Protein AF-A0A3N5UHF2-F1 (afdb_monomer_lite)

pLDDT: mean 91.83, std 8.02, range [52.94, 98.56]

Structure (mmCIF, N/CA/C/O backbone):
data_AF-A0A3N5UHF2-F1
#
_entry.id   AF-A0A3N5UHF2-F1
#
loop_
_atom_site.group_PDB
_atom_site.id
_atom_site.type_symbol
_atom_site.label_atom_id
_atom_site.label_alt_id
_atom_site.label_comp_id
_atom_site.label_asym_id
_atom_site.label_entity_id
_atom_site.label_seq_id
_atom_site.pdbx_PDB_ins_code
_atom_site.Cartn_x
_atom_site.Cartn_y
_atom_site.Cartn_z
_atom_site.occupancy
_atom_site.B_iso_or_equiv
_atom_site.auth_seq_id
_atom_site.auth_comp_id
_atom_site.auth_asym_id
_atom_site.auth_atom_id
_atom_site.pdbx_PDB_model_num
ATOM 1 N N . GLY A 1 1 ? 5.165 -6.157 -23.734 1.00 88.81 1 GLY A N 1
ATOM 2 C CA . GLY A 1 1 ? 6.127 -5.255 -24.383 1.00 88.81 1 GLY A CA 1
ATOM 3 C C . GLY A 1 1 ? 7.241 -4.924 -23.421 1.00 88.81 1 GLY A C 1
ATOM 4 O O . GLY A 1 1 ? 7.167 -5.322 -22.261 1.00 88.81 1 GLY A O 1
ATOM 5 N N . ASP A 1 2 ? 8.252 -4.220 -23.910 1.00 94.88 2 ASP A N 1
ATOM 6 C CA . ASP A 1 2 ? 9.295 -3.619 -23.080 1.00 94.88 2 ASP A CA 1
ATOM 7 C C . ASP A 1 2 ? 8.732 -2.345 -22.433 1.00 94.88 2 ASP A C 1
ATOM 9 O O . ASP A 1 2 ? 8.175 -1.497 -23.126 1.00 94.88 2 ASP A O 1
ATOM 13 N N . ALA A 1 3 ? 8.828 -2.219 -21.110 1.00 94.81 3 ALA A N 1
ATOM 14 C CA . ALA A 1 3 ? 8.296 -1.061 -20.391 1.00 94.81 3 ALA A CA 1
ATOM 15 C C . ALA A 1 3 ? 9.120 0.218 -20.614 1.00 94.81 3 ALA A C 1
ATOM 17 O O . ALA A 1 3 ? 8.622 1.302 -20.327 1.00 94.81 3 ALA A O 1
ATOM 18 N N . THR A 1 4 ? 10.361 0.091 -21.098 1.00 95.12 4 THR A N 1
ATOM 19 C CA . THR A 1 4 ? 11.214 1.224 -21.490 1.00 95.12 4 THR A CA 1
ATOM 20 C C . THR A 1 4 ? 10.870 1.776 -22.875 1.00 95.12 4 THR A C 1
ATOM 22 O O . THR A 1 4 ? 11.400 2.805 -23.274 1.00 95.12 4 THR A O 1
ATOM 25 N N . ASP A 1 5 ? 9.959 1.125 -23.597 1.00 97.25 5 ASP A N 1
ATOM 26 C CA . ASP A 1 5 ? 9.372 1.653 -24.820 1.00 97.25 5 ASP A CA 1
ATOM 27 C C . ASP A 1 5 ? 8.023 2.311 -24.498 1.00 97.25 5 ASP A C 1
ATOM 29 O O . ASP A 1 5 ? 7.035 1.651 -24.157 1.00 97.25 5 ASP A O 1
ATOM 33 N N . ASP A 1 6 ? 7.999 3.634 -24.638 1.00 96.38 6 ASP A N 1
ATOM 34 C CA . ASP A 1 6 ? 6.856 4.521 -24.426 1.00 96.38 6 ASP A CA 1
ATOM 35 C C . ASP A 1 6 ? 5.570 4.030 -25.107 1.00 96.38 6 ASP A C 1
ATOM 37 O O . ASP A 1 6 ? 4.476 4.161 -24.546 1.00 96.38 6 ASP A O 1
ATOM 41 N N . HIS A 1 7 ? 5.673 3.414 -26.291 1.00 97.38 7 HIS A N 1
ATOM 42 C CA . HIS A 1 7 ? 4.505 2.911 -27.010 1.00 97.38 7 HIS A CA 1
ATOM 43 C C . HIS A 1 7 ? 3.782 1.811 -26.224 1.00 97.38 7 HIS A C 1
ATOM 45 O O . HIS A 1 7 ? 2.550 1.778 -26.185 1.00 97.38 7 HIS A O 1
ATOM 51 N N . ASN A 1 8 ? 4.527 0.949 -25.527 1.00 97.94 8 ASN A N 1
ATOM 52 C CA . ASN A 1 8 ? 3.942 -0.110 -24.707 1.00 97.94 8 ASN A CA 1
ATOM 53 C C . ASN A 1 8 ? 3.205 0.448 -23.482 1.00 97.94 8 ASN A C 1
ATOM 55 O O . ASN A 1 8 ? 2.200 -0.132 -23.070 1.00 97.94 8 ASN A O 1
ATOM 59 N N . LEU A 1 9 ? 3.657 1.573 -22.916 1.00 97.31 9 LEU A N 1
ATOM 60 C CA . LEU A 1 9 ? 2.961 2.244 -21.812 1.00 97.31 9 LEU A CA 1
ATOM 61 C C . LEU A 1 9 ? 1.639 2.862 -22.280 1.00 97.31 9 LEU A C 1
ATOM 63 O O . LEU A 1 9 ? 0.620 2.747 -21.597 1.00 97.31 9 LEU A O 1
ATOM 67 N N . ILE A 1 10 ? 1.636 3.460 -23.472 1.00 97.06 10 ILE A N 1
ATOM 68 C CA . ILE A 1 10 ? 0.426 4.006 -24.098 1.00 97.06 10 ILE A CA 1
ATOM 69 C C . ILE A 1 10 ? -0.574 2.884 -24.388 1.00 97.06 10 ILE A C 1
ATOM 71 O O . ILE A 1 10 ? -1.742 2.996 -24.020 1.00 97.06 10 ILE A O 1
ATOM 75 N N . LEU A 1 11 ? -0.122 1.774 -24.982 1.00 97.56 11 LEU A N 1
ATOM 76 C CA . LEU A 1 11 ? -0.975 0.608 -25.233 1.00 97.56 11 LEU A CA 1
ATOM 77 C C . LEU A 1 11 ? -1.537 0.003 -23.938 1.00 97.56 11 LEU A C 1
ATOM 79 O O . LEU A 1 11 ? -2.645 -0.530 -23.942 1.00 97.56 11 LEU A O 1
ATOM 83 N N . ALA A 1 12 ? -0.804 0.114 -22.827 1.00 96.75 12 ALA A N 1
ATOM 84 C CA . ALA A 1 12 ? -1.263 -0.295 -21.501 1.00 96.75 12 ALA A CA 1
ATOM 85 C C . ALA A 1 12 ? -2.250 0.698 -20.845 1.00 96.75 12 ALA A C 1
ATOM 87 O O . ALA A 1 12 ? -2.748 0.421 -19.754 1.00 96.75 12 ALA A O 1
ATOM 88 N N . GLY A 1 13 ? -2.556 1.832 -21.488 1.00 97.19 13 GLY A N 1
ATOM 89 C CA . GLY A 1 13 ? -3.541 2.810 -21.016 1.00 97.19 13 GLY A CA 1
ATOM 90 C C . GLY A 1 13 ? -3.037 3.715 -19.891 1.00 97.19 13 GLY A C 1
ATOM 91 O O . GLY A 1 13 ? -3.811 4.092 -19.006 1.00 97.19 13 GLY A O 1
ATOM 92 N N . ILE A 1 14 ? -1.740 4.044 -19.885 1.00 97.69 14 ILE A N 1
ATOM 93 C CA . ILE A 1 14 ? -1.114 4.855 -18.827 1.00 97.69 14 ILE A CA 1
ATOM 94 C C . ILE A 1 14 ? -1.751 6.245 -18.651 1.00 97.69 14 ILE A C 1
ATOM 96 O O . ILE A 1 14 ? -1.792 6.773 -17.539 1.00 97.69 14 ILE A O 1
ATOM 100 N N . ASP A 1 15 ? -2.313 6.810 -19.719 1.00 95.56 15 ASP A N 1
ATOM 101 C CA . ASP A 1 15 ? -3.030 8.090 -19.740 1.00 95.56 15 ASP A CA 1
ATOM 102 C C . ASP A 1 15 ? -4.286 8.085 -18.851 1.00 95.56 15 ASP A C 1
ATOM 104 O O . ASP A 1 15 ? -4.642 9.106 -18.263 1.00 95.56 15 ASP A O 1
ATOM 108 N N . LYS A 1 16 ? -4.939 6.925 -18.716 1.00 96.31 16 LYS A N 1
ATOM 109 C CA . LYS A 1 16 ? -6.179 6.738 -17.940 1.00 96.31 16 LYS A CA 1
ATOM 110 C C . LYS A 1 16 ? -5.967 5.969 -16.639 1.00 96.31 16 LYS A C 1
ATOM 112 O O . LYS A 1 16 ? -6.886 5.875 -15.824 1.00 96.31 16 LYS A O 1
ATOM 117 N N . ALA A 1 17 ? -4.784 5.395 -16.441 1.00 97.56 17 ALA A N 1
ATOM 118 C CA . ALA A 1 17 ? -4.483 4.578 -15.280 1.00 97.56 17 ALA A CA 1
ATOM 119 C C . ALA A 1 17 ? -4.518 5.402 -13.983 1.00 97.56 17 ALA A C 1
ATOM 121 O O . ALA A 1 17 ? -3.939 6.483 -13.884 1.00 97.56 17 ALA A O 1
ATOM 122 N N . SER A 1 18 ? -5.154 4.858 -12.942 1.00 97.56 18 SER A N 1
ATOM 123 C CA . SER A 1 18 ? -5.115 5.450 -11.596 1.00 97.56 18 SER A CA 1
ATOM 124 C C . SER A 1 18 ? -3.787 5.188 -10.877 1.00 97.56 18 SER A C 1
ATOM 126 O O . SER A 1 18 ? -3.450 5.877 -9.914 1.00 97.56 18 SER A O 1
ATOM 128 N N . GLY A 1 19 ? -3.020 4.193 -11.328 1.00 97.94 19 GLY A N 1
ATOM 129 C CA . GLY A 1 19 ? -1.717 3.873 -10.765 1.00 97.94 19 GLY A CA 1
ATOM 130 C C . GLY A 1 19 ? -0.906 2.904 -11.620 1.00 97.94 19 GLY A C 1
ATOM 131 O O . GLY A 1 19 ? -1.455 2.192 -12.456 1.00 97.94 19 GLY A O 1
ATOM 132 N N . ILE A 1 20 ? 0.400 2.873 -11.372 1.00 98.12 20 ILE A N 1
ATOM 133 C CA . ILE A 1 20 ? 1.373 1.973 -11.992 1.00 98.12 20 ILE A CA 1
ATOM 134 C C . ILE A 1 20 ? 2.343 1.447 -10.928 1.00 98.12 20 ILE A C 1
ATOM 136 O O . ILE A 1 20 ? 2.773 2.176 -10.029 1.00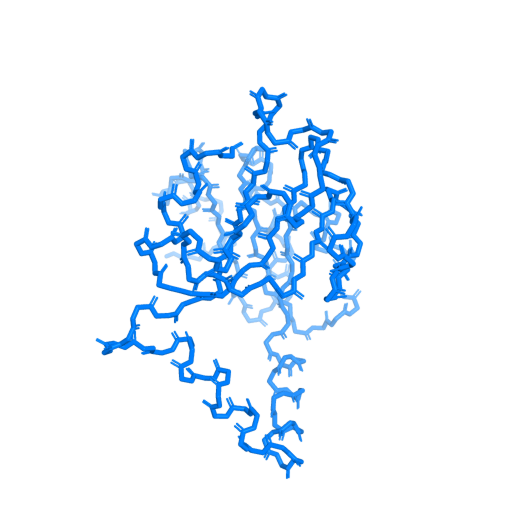 98.12 20 ILE A O 1
ATOM 140 N N . VAL A 1 21 ? 2.690 0.165 -11.040 1.00 98.25 21 VAL A N 1
ATOM 141 C CA . VAL A 1 21 ? 3.727 -0.477 -10.228 1.00 98.25 21 VAL A CA 1
ATOM 142 C C . VAL A 1 21 ? 4.875 -0.879 -11.151 1.00 98.25 21 VAL A C 1
ATOM 144 O O . VAL A 1 21 ? 4.683 -1.681 -12.062 1.00 98.25 21 VAL A O 1
ATOM 147 N N . ILE A 1 22 ? 6.061 -0.317 -10.928 1.00 97.94 22 ILE A N 1
ATOM 148 C CA . ILE A 1 22 ? 7.240 -0.508 -11.780 1.00 97.94 22 ILE A CA 1
ATOM 149 C C . ILE A 1 22 ? 8.221 -1.418 -11.045 1.00 97.94 22 ILE A C 1
ATOM 151 O O . ILE A 1 22 ? 8.832 -1.019 -10.057 1.00 97.94 22 ILE A O 1
ATOM 155 N N . CYS A 1 23 ? 8.361 -2.652 -11.525 1.00 96.44 23 CYS A N 1
ATOM 156 C CA . CYS A 1 23 ? 9.115 -3.718 -10.859 1.00 96.44 23 CYS A CA 1
ATOM 157 C C . CYS A 1 23 ? 10.268 -4.262 -11.716 1.00 96.44 23 CYS A C 1
ATOM 159 O O . CYS A 1 23 ? 10.489 -5.474 -11.743 1.00 96.44 23 CYS A O 1
ATOM 161 N N . LEU A 1 24 ? 10.988 -3.391 -12.427 1.00 95.50 24 LEU A N 1
ATOM 162 C CA . LEU A 1 24 ? 12.053 -3.821 -13.335 1.00 95.50 24 LEU A CA 1
ATOM 163 C C . LEU A 1 24 ? 13.298 -4.305 -12.561 1.00 95.50 24 LEU A C 1
ATOM 165 O O . LEU A 1 24 ? 13.522 -3.875 -11.427 1.00 95.50 24 LEU A O 1
ATOM 169 N N . PRO A 1 25 ? 14.117 -5.206 -13.141 1.00 92.06 25 PRO A N 1
ATOM 170 C CA . PRO A 1 25 ? 15.340 -5.693 -12.493 1.00 92.06 25 PRO A CA 1
ATOM 171 C C . PRO A 1 25 ? 16.415 -4.611 -12.318 1.00 92.06 25 PRO A C 1
ATOM 173 O O . PRO A 1 25 ? 17.210 -4.673 -11.384 1.00 92.06 25 PRO A O 1
ATOM 176 N N . SER A 1 26 ? 16.443 -3.642 -13.235 1.00 95.00 26 SER A N 1
ATOM 177 C CA . SER A 1 26 ? 17.387 -2.528 -13.265 1.00 95.00 26 SER A CA 1
ATOM 178 C C . SER A 1 26 ? 16.765 -1.297 -12.611 1.00 95.00 26 SER A C 1
ATOM 180 O O . SER A 1 26 ? 15.690 -0.836 -13.008 1.00 95.00 26 SER A O 1
ATOM 182 N N . ASP A 1 27 ? 17.465 -0.711 -11.639 1.00 95.12 27 ASP A N 1
ATOM 183 C CA . ASP A 1 27 ? 17.034 0.554 -11.037 1.00 95.12 27 ASP A CA 1
ATOM 184 C C . ASP A 1 27 ? 17.123 1.724 -12.028 1.00 95.12 27 ASP A C 1
ATOM 186 O O . ASP A 1 27 ? 16.375 2.692 -11.901 1.00 95.12 27 ASP A O 1
ATOM 190 N N . LYS A 1 28 ? 18.000 1.636 -13.041 1.00 96.25 28 LYS A N 1
ATOM 191 C CA . LYS A 1 28 ? 18.084 2.642 -14.111 1.00 96.25 28 LYS A CA 1
ATOM 192 C C . LYS A 1 28 ? 16.820 2.632 -14.962 1.00 96.25 28 LYS A C 1
ATOM 194 O O . LYS A 1 28 ? 16.243 3.688 -15.201 1.00 96.25 28 LYS A O 1
ATOM 199 N N . ASP A 1 29 ? 16.366 1.446 -15.349 1.00 97.38 29 ASP A N 1
ATOM 200 C CA . ASP A 1 29 ? 15.168 1.291 -16.173 1.00 97.38 29 ASP A CA 1
ATOM 201 C C . ASP A 1 29 ? 13.935 1.655 -15.345 1.00 97.38 29 ASP A C 1
ATOM 203 O O . ASP A 1 29 ? 13.051 2.364 -15.815 1.00 97.38 29 ASP A O 1
ATOM 207 N N . THR A 1 30 ? 13.908 1.261 -14.066 1.00 97.69 30 THR A N 1
ATOM 208 C CA . THR A 1 30 ? 12.845 1.675 -13.141 1.00 97.69 30 THR A CA 1
ATOM 209 C C . THR A 1 30 ? 12.776 3.196 -13.013 1.00 97.69 30 THR A C 1
ATOM 211 O O . THR A 1 30 ? 11.682 3.759 -13.048 1.00 97.69 30 THR A O 1
ATOM 214 N N . LEU A 1 31 ? 13.921 3.878 -12.904 1.00 97.56 31 LEU A N 1
ATOM 215 C CA . LEU A 1 31 ? 13.985 5.339 -12.868 1.00 97.56 31 LEU A CA 1
ATOM 216 C C . LEU A 1 31 ? 13.475 5.962 -14.172 1.00 97.56 31 LEU A C 1
ATOM 218 O O . LEU A 1 31 ? 12.661 6.881 -14.111 1.00 97.56 31 LEU A O 1
ATOM 222 N N . TYR A 1 32 ? 13.905 5.441 -15.323 1.00 97.81 32 TYR A N 1
ATOM 223 C CA . TYR A 1 32 ? 13.457 5.902 -16.638 1.00 97.81 32 TYR A CA 1
ATOM 224 C C . TYR A 1 32 ? 11.934 5.786 -16.785 1.00 97.81 32 TYR A C 1
ATOM 226 O O . TYR A 1 32 ? 11.257 6.792 -16.981 1.00 97.81 32 TYR A O 1
ATOM 234 N N . VAL A 1 33 ? 11.375 4.593 -16.560 1.00 98.19 33 VAL A N 1
ATOM 235 C CA . VAL A 1 33 ? 9.927 4.354 -16.677 1.00 98.19 33 VAL A CA 1
ATOM 236 C C . VAL A 1 33 ? 9.136 5.170 -15.653 1.00 98.19 33 VAL A C 1
ATOM 238 O O . VAL A 1 33 ? 8.044 5.639 -15.959 1.00 98.19 33 VAL A O 1
ATOM 241 N N . THR A 1 34 ? 9.685 5.403 -14.456 1.00 98.44 34 THR A N 1
ATOM 242 C CA . THR A 1 34 ? 9.069 6.286 -13.446 1.00 98.44 34 THR A CA 1
ATOM 243 C C . THR A 1 34 ? 8.913 7.710 -13.984 1.00 98.44 34 THR A C 1
ATOM 245 O O . THR A 1 34 ? 7.835 8.292 -13.855 1.00 98.44 34 THR A O 1
ATOM 248 N N . MET A 1 35 ? 9.965 8.260 -14.603 1.00 97.94 35 MET A N 1
ATOM 249 C CA . MET A 1 35 ? 9.927 9.602 -15.194 1.00 97.94 35 MET A CA 1
ATOM 250 C C . MET A 1 35 ? 8.931 9.669 -16.351 1.00 97.94 35 MET A C 1
ATOM 252 O O . MET A 1 35 ? 8.058 10.537 -16.347 1.00 97.94 35 MET A O 1
ATOM 256 N N . THR A 1 36 ? 9.014 8.728 -17.296 1.00 97.94 36 THR A N 1
ATOM 257 C CA . THR A 1 36 ? 8.103 8.652 -18.445 1.00 97.94 36 THR A CA 1
ATOM 258 C C . THR A 1 36 ? 6.648 8.555 -17.990 1.00 97.94 36 THR A C 1
ATOM 260 O O . THR A 1 36 ? 5.803 9.325 -18.445 1.00 97.94 36 THR A O 1
ATOM 263 N N . ALA A 1 37 ? 6.352 7.676 -17.028 1.00 98.06 37 ALA A N 1
ATOM 264 C CA . ALA A 1 37 ? 5.009 7.510 -16.487 1.00 98.06 37 ALA A CA 1
ATOM 265 C C . ALA A 1 37 ? 4.453 8.811 -15.897 1.00 98.06 37 ALA A C 1
ATOM 267 O O . ALA A 1 37 ? 3.313 9.181 -16.186 1.00 98.06 37 ALA A O 1
ATOM 268 N N . ARG A 1 38 ? 5.263 9.535 -15.111 1.00 98.12 38 ARG A N 1
ATOM 269 C CA . ARG A 1 38 ? 4.862 10.827 -14.538 1.00 98.12 38 ARG A CA 1
ATOM 270 C C . ARG A 1 38 ? 4.652 11.895 -15.611 1.00 98.12 38 ARG A C 1
ATOM 272 O O . ARG A 1 38 ? 3.743 12.708 -15.473 1.00 98.12 38 ARG A O 1
ATOM 279 N N . MET A 1 39 ? 5.481 11.909 -16.655 1.00 97.25 39 MET A N 1
ATOM 280 C CA . MET A 1 39 ? 5.352 12.852 -17.770 1.00 97.25 39 MET A CA 1
ATOM 281 C C . MET A 1 39 ? 4.080 12.609 -18.587 1.00 97.25 39 MET A C 1
ATOM 283 O O . MET A 1 39 ? 3.408 13.566 -18.961 1.00 97.25 39 MET A O 1
ATOM 287 N N . MET A 1 40 ? 3.736 11.346 -18.844 1.00 97.38 40 MET A N 1
ATOM 288 C CA . MET A 1 40 ? 2.537 10.978 -19.603 1.00 97.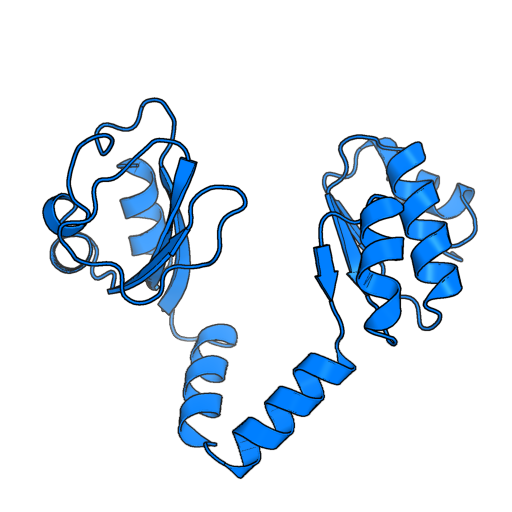38 40 MET A CA 1
ATOM 289 C C . MET A 1 40 ? 1.251 11.187 -18.804 1.00 97.38 40 MET A C 1
ATOM 291 O O . MET A 1 40 ? 0.232 11.586 -19.363 1.00 97.38 40 MET A O 1
ATOM 295 N N . ASN A 1 41 ? 1.290 10.929 -17.496 1.00 97.81 41 ASN A N 1
ATOM 296 C CA . ASN A 1 41 ? 0.153 11.125 -16.612 1.00 97.81 41 ASN A CA 1
ATOM 297 C C . ASN A 1 41 ? 0.602 11.788 -15.306 1.00 97.81 41 ASN A C 1
ATOM 299 O O . ASN A 1 41 ? 1.026 11.135 -14.352 1.00 97.81 41 ASN A O 1
ATOM 303 N N . GLY A 1 42 ? 0.443 13.111 -15.241 1.00 96.94 42 GLY A N 1
ATOM 304 C CA . GLY A 1 42 ? 0.840 13.914 -14.083 1.00 96.94 42 GLY A CA 1
ATOM 305 C C . GLY A 1 42 ? 0.152 13.525 -12.770 1.00 96.94 42 GLY A C 1
ATOM 306 O O . GLY A 1 42 ? 0.700 13.810 -11.708 1.00 96.94 42 GLY A O 1
ATOM 307 N N . ASN A 1 43 ? -0.986 12.824 -12.821 1.00 96.56 43 ASN A N 1
ATOM 308 C CA . ASN A 1 43 ? -1.793 12.453 -11.654 1.00 96.56 43 ASN A CA 1
ATOM 309 C C . ASN A 1 43 ? -1.717 10.961 -11.288 1.00 96.56 43 ASN A C 1
ATOM 311 O O . ASN A 1 43 ? -2.322 10.552 -10.296 1.00 96.56 43 ASN A O 1
ATOM 315 N N . ILE A 1 44 ? -1.001 10.136 -12.059 1.00 97.88 44 ILE A N 1
ATOM 316 C CA . ILE A 1 44 ? -0.909 8.693 -11.802 1.00 97.88 44 ILE A CA 1
ATOM 317 C C . ILE A 1 44 ? -0.217 8.415 -10.466 1.00 97.88 44 ILE A C 1
ATOM 319 O O . ILE A 1 44 ? 0.752 9.086 -10.110 1.00 97.88 44 ILE A O 1
ATOM 323 N N . ARG A 1 45 ? -0.683 7.409 -9.721 1.00 97.88 45 ARG A N 1
ATOM 324 C CA . ARG A 1 45 ? 0.036 6.919 -8.540 1.00 97.88 45 ARG A CA 1
ATOM 325 C C . ARG A 1 45 ? 1.166 5.974 -8.953 1.00 97.88 45 ARG A C 1
ATOM 327 O O . ARG A 1 45 ? 0.889 4.905 -9.486 1.00 97.88 45 ARG A O 1
ATOM 334 N N . ILE A 1 46 ? 2.415 6.302 -8.649 1.00 98.56 46 ILE A N 1
ATOM 335 C CA . ILE A 1 46 ? 3.592 5.522 -9.052 1.00 98.56 46 ILE A CA 1
ATOM 336 C C . ILE A 1 46 ? 4.229 4.830 -7.844 1.00 98.56 46 ILE A C 1
ATOM 338 O O . ILE A 1 46 ? 4.664 5.484 -6.892 1.00 98.56 46 ILE A O 1
ATOM 342 N N . ILE A 1 47 ? 4.317 3.500 -7.890 1.00 98.38 47 ILE A N 1
ATOM 343 C CA . ILE A 1 47 ? 5.074 2.690 -6.927 1.00 98.38 47 ILE A CA 1
ATOM 344 C C . ILE A 1 47 ? 6.256 2.056 -7.656 1.00 98.38 47 ILE A C 1
ATOM 346 O O . ILE A 1 47 ? 6.058 1.214 -8.529 1.00 98.38 47 ILE A O 1
ATOM 350 N N . SER A 1 48 ? 7.476 2.418 -7.271 1.00 98.25 48 SER A N 1
ATOM 351 C CA . SER A 1 48 ? 8.689 1.938 -7.939 1.00 98.25 48 SER A CA 1
ATOM 352 C C . SER A 1 48 ? 9.475 0.982 -7.047 1.00 98.25 48 SER A C 1
ATOM 354 O O . SER A 1 48 ? 9.757 1.275 -5.881 1.00 98.25 48 SER A O 1
ATOM 356 N N . ARG A 1 49 ? 9.853 -0.172 -7.591 1.00 97.62 49 ARG A N 1
ATOM 357 C CA . ARG A 1 49 ? 10.842 -1.063 -6.983 1.00 97.62 49 ARG A CA 1
ATOM 358 C C . ARG A 1 49 ? 12.214 -0.384 -7.002 1.00 97.62 49 ARG A C 1
ATOM 360 O O . ARG A 1 49 ? 12.542 0.331 -7.938 1.00 97.62 49 ARG A O 1
ATOM 367 N N . MET A 1 50 ? 13.021 -0.639 -5.983 1.00 96.12 50 MET A N 1
ATOM 368 C CA . MET A 1 50 ? 14.445 -0.323 -5.994 1.00 96.12 50 MET A CA 1
ATOM 369 C C . MET A 1 50 ? 15.256 -1.475 -5.412 1.00 96.12 50 MET A C 1
ATOM 371 O O . MET A 1 50 ? 14.830 -2.133 -4.457 1.00 96.12 50 MET A O 1
ATOM 375 N N . VAL A 1 51 ? 16.429 -1.723 -5.971 1.00 94.00 51 VAL A N 1
ATOM 376 C CA . VAL A 1 51 ? 17.414 -2.649 -5.418 1.00 94.00 51 VAL A CA 1
ATOM 377 C C . VAL A 1 51 ? 18.336 -1.886 -4.474 1.00 94.00 51 VAL A C 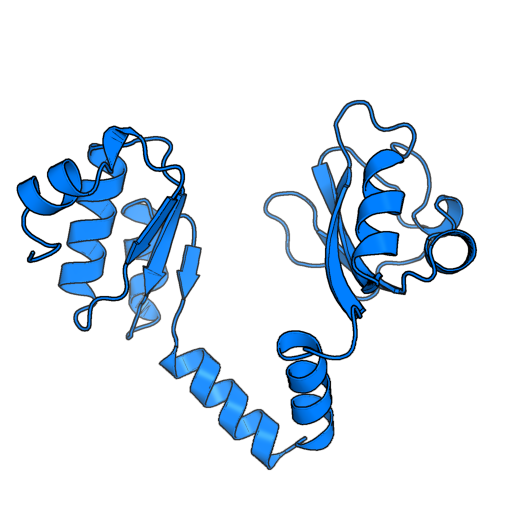1
ATOM 379 O O . VAL A 1 51 ? 18.451 -2.268 -3.308 1.00 94.00 51 VAL A O 1
ATOM 382 N N . ASP A 1 52 ? 18.914 -0.778 -4.938 1.00 93.88 52 ASP A N 1
ATOM 383 C CA . ASP A 1 52 ? 19.761 0.111 -4.146 1.00 93.88 52 ASP A CA 1
ATOM 384 C C . ASP A 1 52 ? 18.928 1.184 -3.424 1.00 93.88 52 ASP A C 1
ATOM 386 O O . ASP A 1 52 ? 18.295 2.047 -4.038 1.00 93.88 52 ASP A O 1
ATOM 390 N N . GLN A 1 53 ? 18.964 1.165 -2.089 1.00 93.62 53 GLN A N 1
ATOM 391 C CA . GLN A 1 53 ? 18.260 2.148 -1.262 1.00 93.62 53 GLN A CA 1
ATOM 392 C C . GLN A 1 53 ? 18.765 3.581 -1.469 1.00 93.62 53 GLN A C 1
ATOM 394 O O . GLN A 1 53 ? 17.997 4.526 -1.273 1.00 93.62 53 GLN A O 1
ATOM 399 N N . SER A 1 54 ? 20.013 3.764 -1.914 1.00 94.31 54 SER A N 1
ATOM 400 C CA . SER A 1 54 ? 20.586 5.084 -2.196 1.00 94.31 54 SER A CA 1
ATOM 401 C C . SER A 1 54 ? 19.852 5.822 -3.328 1.00 94.31 54 SER A C 1
ATOM 403 O O . SER A 1 54 ? 19.909 7.052 -3.419 1.00 94.31 54 SER A O 1
ATOM 405 N N . LEU A 1 55 ? 19.114 5.092 -4.175 1.00 93.81 55 LEU A N 1
ATOM 406 C CA . LEU A 1 55 ? 18.347 5.645 -5.291 1.00 93.81 55 LEU A CA 1
ATOM 407 C C . LEU A 1 55 ? 16.952 6.125 -4.898 1.00 93.81 55 LEU A C 1
ATOM 409 O O . LEU A 1 55 ? 16.311 6.806 -5.704 1.00 93.81 55 LEU A O 1
ATOM 413 N N . GLN A 1 56 ? 16.497 5.864 -3.669 1.00 95.62 56 GLN A N 1
ATOM 414 C CA . GLN A 1 56 ? 15.195 6.325 -3.188 1.00 95.62 56 GLN A CA 1
ATOM 415 C C . GLN A 1 56 ? 14.958 7.825 -3.447 1.00 95.62 56 GLN A C 1
ATOM 417 O O . GLN A 1 56 ? 13.928 8.156 -4.042 1.00 95.62 56 GLN A O 1
ATOM 422 N N . PRO A 1 57 ? 15.878 8.752 -3.101 1.00 96.81 57 PRO A N 1
ATOM 423 C CA . PRO A 1 57 ? 15.649 10.175 -3.339 1.00 96.81 57 PRO A CA 1
ATOM 424 C C . PRO A 1 57 ? 15.550 10.514 -4.829 1.00 96.81 57 PRO A C 1
ATOM 426 O O . PRO A 1 57 ? 14.822 11.433 -5.200 1.00 96.81 57 PRO A O 1
ATOM 429 N N . LYS A 1 58 ? 16.260 9.777 -5.696 1.00 97.00 58 LYS A N 1
ATOM 430 C CA . LYS A 1 58 ? 16.210 9.978 -7.152 1.00 97.00 58 LYS A CA 1
ATOM 431 C C . LYS A 1 58 ? 14.885 9.493 -7.731 1.00 97.00 58 LYS A C 1
ATOM 433 O O . LYS A 1 58 ? 14.273 10.229 -8.494 1.00 97.00 58 LYS A O 1
ATOM 438 N N . LEU A 1 59 ? 14.405 8.320 -7.315 1.00 97.50 59 LEU A N 1
ATOM 439 C CA . LEU A 1 59 ? 13.098 7.792 -7.723 1.00 97.50 59 LEU A CA 1
ATOM 440 C C . LEU A 1 59 ? 11.951 8.697 -7.265 1.00 97.50 59 LEU A C 1
ATOM 442 O O . LEU A 1 59 ? 11.051 8.993 -8.046 1.00 97.50 59 LEU A O 1
ATOM 446 N N . LYS A 1 60 ? 12.012 9.208 -6.030 1.00 97.31 60 LYS A N 1
ATOM 447 C CA . LYS A 1 60 ? 11.051 10.204 -5.535 1.00 97.31 60 LYS A CA 1
ATOM 448 C C . LYS A 1 60 ? 11.063 11.477 -6.386 1.00 97.31 60 LYS A C 1
ATOM 450 O O . LYS A 1 60 ? 10.006 11.923 -6.818 1.00 97.31 60 LYS A O 1
ATOM 455 N N . LYS A 1 61 ? 12.246 12.027 -6.693 1.00 97.12 61 LYS A N 1
ATOM 456 C CA . LYS A 1 61 ? 12.391 13.207 -7.571 1.00 97.12 61 LYS A CA 1
ATOM 457 C C . LYS A 1 61 ? 11.912 12.959 -9.005 1.00 97.12 61 LYS A C 1
ATOM 459 O O . LYS A 1 61 ? 11.395 13.877 -9.625 1.00 97.12 61 LYS A O 1
ATOM 464 N N . ALA A 1 62 ? 12.062 11.739 -9.513 1.00 97.44 62 ALA A N 1
ATOM 465 C CA . ALA A 1 62 ? 11.558 11.321 -10.819 1.00 97.44 62 ALA A CA 1
ATOM 466 C C . ALA A 1 62 ? 10.025 11.218 -10.888 1.00 97.44 62 ALA A C 1
ATOM 468 O O . ALA A 1 62 ? 9.476 11.102 -11.979 1.00 97.44 62 ALA A O 1
ATOM 469 N N . GLY A 1 63 ? 9.333 11.267 -9.746 1.00 97.12 63 GLY A N 1
ATOM 470 C CA . GLY A 1 63 ? 7.875 11.245 -9.680 1.00 97.12 63 GLY A CA 1
ATOM 471 C C . GLY A 1 63 ? 7.283 10.003 -9.022 1.00 97.12 63 GLY A C 1
ATOM 472 O O . GLY A 1 63 ? 6.060 9.875 -9.030 1.00 97.12 63 GLY A O 1
ATOM 473 N N . ALA A 1 64 ? 8.091 9.104 -8.444 1.00 97.94 64 ALA A N 1
ATOM 474 C CA . ALA A 1 64 ? 7.565 7.990 -7.658 1.00 97.94 64 ALA A CA 1
ATOM 475 C C . ALA A 1 64 ? 6.852 8.504 -6.396 1.00 97.94 64 ALA A C 1
ATOM 477 O O . ALA A 1 64 ? 7.457 9.180 -5.561 1.00 97.94 64 ALA A O 1
ATOM 478 N N . ASP A 1 65 ? 5.593 8.118 -6.195 1.00 97.44 65 ASP A N 1
ATOM 479 C CA . ASP A 1 65 ? 4.852 8.429 -4.967 1.00 97.44 65 ASP A CA 1
ATOM 480 C C . ASP A 1 65 ? 5.313 7.547 -3.809 1.00 97.44 65 ASP A C 1
ATOM 482 O O . ASP A 1 65 ? 5.337 7.973 -2.654 1.00 97.44 65 ASP A O 1
ATOM 486 N N . SER A 1 66 ? 5.741 6.319 -4.098 1.00 96.19 66 SER A N 1
ATOM 487 C CA . SER A 1 66 ? 6.348 5.415 -3.124 1.00 96.19 66 SER A CA 1
ATOM 488 C C . SER A 1 66 ? 7.436 4.561 -3.761 1.00 96.19 66 SER A C 1
ATOM 490 O O . SER A 1 66 ? 7.405 4.269 -4.953 1.00 96.19 66 SER A O 1
ATOM 492 N N . THR A 1 67 ? 8.397 4.145 -2.944 1.00 96.62 67 THR A N 1
ATOM 493 C CA . THR A 1 67 ? 9.506 3.283 -3.356 1.00 96.62 67 THR A CA 1
ATOM 494 C C . THR A 1 67 ? 9.560 2.070 -2.447 1.00 96.62 67 THR A C 1
ATOM 496 O O . THR A 1 67 ? 9.475 2.226 -1.227 1.00 96.62 67 THR A O 1
ATOM 499 N N . VAL A 1 68 ? 9.755 0.884 -3.010 1.00 96.62 68 VAL A N 1
ATOM 500 C CA . VAL A 1 68 ? 9.836 -0.369 -2.252 1.00 96.62 68 VAL A CA 1
ATOM 501 C C . VAL A 1 68 ? 11.166 -1.041 -2.553 1.00 96.62 68 VAL A C 1
ATOM 503 O O . VAL A 1 68 ? 11.482 -1.250 -3.718 1.00 96.62 68 VAL A O 1
ATOM 506 N N . SER A 1 69 ? 11.926 -1.414 -1.519 1.00 96.31 69 SER A N 1
ATOM 507 C CA . SER A 1 69 ? 13.108 -2.272 -1.669 1.00 96.31 69 SER A CA 1
ATOM 508 C C . SER A 1 69 ? 12.806 -3.683 -1.163 1.00 96.31 69 SER A C 1
ATOM 510 O O . SER A 1 69 ? 12.851 -3.913 0.050 1.00 96.31 69 SER A O 1
ATOM 512 N N . PRO A 1 70 ? 12.488 -4.641 -2.058 1.00 94.31 70 PRO A N 1
ATOM 513 C CA . PRO A 1 70 ? 12.188 -6.011 -1.658 1.00 94.31 70 PRO A CA 1
ATOM 514 C C . PRO A 1 70 ? 13.349 -6.676 -0.921 1.00 94.31 70 PRO A C 1
ATOM 516 O O . PRO A 1 70 ? 13.116 -7.402 0.035 1.00 94.31 70 PRO A O 1
ATOM 519 N N . ASN A 1 71 ? 14.592 -6.392 -1.320 1.00 92.69 71 ASN A N 1
ATOM 520 C CA . ASN A 1 71 ? 15.775 -6.990 -0.702 1.00 92.69 71 ASN A CA 1
ATOM 521 C C . ASN A 1 71 ? 15.955 -6.519 0.743 1.00 92.69 71 ASN A C 1
ATOM 523 O O . ASN A 1 71 ? 16.222 -7.331 1.623 1.00 92.69 71 ASN A O 1
ATOM 527 N N . TYR A 1 72 ? 15.759 -5.224 1.006 1.00 94.12 72 TYR A N 1
ATOM 528 C CA . TYR A 1 72 ? 15.840 -4.693 2.364 1.00 94.12 72 TYR A CA 1
ATOM 529 C C . TYR A 1 72 ? 14.719 -5.232 3.259 1.00 94.12 72 TYR A C 1
ATOM 531 O O . TYR A 1 72 ? 14.982 -5.712 4.361 1.00 94.12 72 TYR A O 1
ATOM 539 N N . ILE A 1 73 ? 13.475 -5.214 2.768 1.00 93.69 73 ILE A N 1
ATOM 540 C CA . ILE A 1 73 ? 12.317 -5.751 3.500 1.00 93.69 73 ILE A CA 1
ATOM 541 C C . ILE A 1 73 ? 12.495 -7.254 3.746 1.00 93.69 73 ILE A C 1
ATOM 543 O O . ILE A 1 73 ? 12.266 -7.726 4.857 1.00 93.69 73 ILE A O 1
ATOM 547 N N . GLY A 1 74 ? 12.955 -7.998 2.739 1.00 94.25 74 GLY A N 1
ATOM 548 C CA . GLY A 1 74 ? 13.272 -9.420 2.838 1.00 94.25 74 GLY A CA 1
ATOM 549 C C . GLY A 1 74 ? 14.388 -9.700 3.845 1.00 94.25 74 GLY A C 1
ATOM 550 O O . GLY A 1 74 ? 14.270 -10.628 4.637 1.00 94.25 74 GLY A O 1
ATOM 551 N N . GLY A 1 75 ? 15.430 -8.866 3.891 1.00 95.56 75 GLY A N 1
ATOM 552 C CA . GLY A 1 75 ? 16.496 -8.950 4.892 1.00 95.56 75 GLY A CA 1
ATOM 553 C C . GLY A 1 75 ? 15.980 -8.749 6.317 1.00 95.56 75 GLY A C 1
ATOM 554 O O . GLY A 1 75 ? 16.215 -9.589 7.187 1.00 95.56 75 GLY A O 1
ATOM 555 N N . LEU A 1 76 ? 15.203 -7.684 6.545 1.00 94.25 76 LEU A N 1
ATOM 556 C CA . LEU A 1 76 ? 14.531 -7.442 7.829 1.00 94.25 76 LEU A CA 1
ATOM 557 C C . LEU A 1 76 ? 13.605 -8.596 8.218 1.00 94.25 76 LEU A C 1
ATOM 559 O O . LEU A 1 76 ? 13.512 -8.959 9.394 1.00 94.25 76 LEU A O 1
ATOM 563 N N . ARG A 1 77 ? 12.935 -9.185 7.227 1.00 93.44 77 ARG A N 1
ATOM 564 C CA . ARG A 1 77 ? 12.062 -10.334 7.417 1.00 93.44 77 ARG A CA 1
ATOM 565 C C . ARG A 1 77 ? 12.842 -11.574 7.845 1.00 93.44 77 ARG A C 1
ATOM 567 O O . ARG A 1 77 ? 12.460 -12.177 8.838 1.00 93.44 77 ARG A O 1
ATOM 574 N N . MET A 1 78 ? 13.939 -11.914 7.172 1.00 96.50 78 MET A N 1
ATOM 575 C CA . MET A 1 78 ? 14.789 -13.051 7.552 1.00 96.50 78 MET A CA 1
ATOM 576 C C . MET A 1 78 ? 15.351 -12.892 8.970 1.00 96.50 78 MET A C 1
ATOM 578 O O . MET A 1 78 ? 15.301 -13.829 9.762 1.00 96.50 78 MET A O 1
ATOM 582 N N . ALA A 1 79 ? 15.820 -11.693 9.328 1.00 97.31 79 ALA A N 1
ATOM 583 C CA . ALA A 1 79 ? 16.286 -11.416 10.687 1.00 97.31 79 ALA A CA 1
ATOM 584 C C . ALA A 1 79 ? 15.156 -11.553 11.724 1.00 97.31 79 ALA A C 1
ATOM 586 O O . ALA A 1 79 ? 15.354 -12.105 12.805 1.00 97.31 79 ALA A O 1
ATOM 587 N N . SER A 1 80 ? 13.955 -11.071 11.395 1.00 95.81 80 SER A N 1
ATOM 588 C CA . SER A 1 80 ? 12.793 -11.179 12.281 1.00 95.81 80 SER A CA 1
ATOM 589 C C . SER A 1 80 ? 12.317 -12.619 12.442 1.00 95.81 80 SER A C 1
ATOM 591 O O . SER A 1 80 ? 11.941 -12.984 13.547 1.00 95.81 80 SER A O 1
ATOM 593 N N . GLU A 1 81 ? 12.374 -13.428 11.384 1.00 96.69 81 GLU A N 1
ATOM 594 C CA . GLU A 1 81 ? 12.058 -14.860 11.416 1.00 96.69 81 GLU A CA 1
ATOM 595 C C . GLU A 1 81 ? 12.999 -15.603 12.368 1.00 96.69 81 GLU A C 1
ATOM 597 O O . GLU A 1 81 ? 12.556 -16.352 13.230 1.00 96.69 81 GLU A O 1
ATOM 602 N N . MET A 1 82 ? 14.303 -15.323 12.281 1.00 97.31 82 MET A N 1
ATOM 603 C CA . MET A 1 82 ? 15.302 -15.950 13.146 1.00 97.31 82 MET A CA 1
ATOM 604 C C . MET A 1 82 ? 15.121 -15.581 14.625 1.00 97.31 82 MET A C 1
ATOM 606 O O . MET A 1 82 ? 15.314 -16.420 15.501 1.00 97.31 82 MET A O 1
ATOM 610 N N . LEU A 1 83 ? 14.792 -14.318 14.914 1.00 97.50 83 LEU A N 1
ATOM 611 C CA . LEU A 1 83 ? 14.743 -13.804 16.286 1.00 97.50 83 LEU A CA 1
ATOM 612 C C . LEU A 1 83 ? 13.363 -13.939 16.942 1.00 97.50 83 LEU A C 1
ATOM 614 O O . LEU A 1 83 ? 13.269 -14.050 18.162 1.00 97.50 83 LEU A O 1
ATOM 618 N N . ARG A 1 84 ? 12.286 -13.824 16.161 1.00 96.94 84 ARG A N 1
ATOM 619 C CA . ARG A 1 84 ? 10.897 -13.688 16.635 1.00 96.94 84 ARG A CA 1
ATOM 620 C C . ARG A 1 84 ? 9.908 -14.363 15.662 1.00 96.94 84 ARG A C 1
ATOM 622 O O . ARG A 1 84 ? 9.000 -13.684 15.173 1.00 96.94 84 ARG A O 1
ATOM 629 N N . PRO A 1 85 ? 10.028 -15.679 15.413 1.00 94.94 85 PRO A N 1
ATOM 630 C CA . PRO A 1 85 ? 9.196 -16.389 14.435 1.00 94.94 85 PRO A CA 1
ATOM 631 C C . PRO A 1 85 ? 7.699 -16.274 14.754 1.00 94.94 85 PRO A C 1
ATOM 633 O O . PRO A 1 85 ? 6.902 -15.947 13.887 1.00 94.94 85 PRO A O 1
ATOM 636 N N . THR A 1 86 ? 7.306 -16.365 16.030 1.00 94.56 86 THR A N 1
ATOM 637 C CA . THR A 1 86 ? 5.892 -16.237 16.433 1.00 94.56 86 THR A CA 1
ATOM 638 C C . THR A 1 86 ? 5.278 -14.874 16.088 1.00 94.56 86 THR A C 1
ATOM 640 O O . THR A 1 86 ? 4.113 -14.793 15.705 1.00 94.56 86 THR A O 1
ATOM 643 N N . VAL A 1 87 ? 6.046 -13.782 16.208 1.00 91.56 87 VAL A N 1
ATOM 644 C CA . VAL A 1 87 ? 5.571 -12.436 15.822 1.00 91.56 87 VAL A CA 1
ATOM 645 C C . VAL A 1 87 ? 5.382 -12.366 14.313 1.00 91.56 87 VAL A C 1
ATOM 647 O O . VAL A 1 87 ? 4.433 -11.766 13.813 1.00 91.56 87 VAL A O 1
ATOM 650 N N . VAL A 1 88 ? 6.302 -12.985 13.590 1.00 91.12 88 VAL A N 1
ATOM 651 C CA . VAL A 1 88 ? 6.287 -13.036 12.144 1.00 91.12 88 VAL A CA 1
ATOM 652 C C . VAL A 1 88 ? 5.096 -13.852 11.624 1.00 91.12 88 VAL A C 1
ATOM 654 O O . VAL A 1 88 ? 4.358 -13.348 10.776 1.00 91.12 88 VAL A O 1
ATOM 657 N N . ASP A 1 89 ? 4.844 -15.032 12.190 1.00 88.69 89 ASP A N 1
ATOM 658 C CA . ASP A 1 89 ? 3.681 -15.878 11.897 1.00 88.69 89 ASP A CA 1
ATOM 659 C C . ASP A 1 89 ? 2.356 -15.153 12.145 1.00 88.69 89 ASP A C 1
ATOM 661 O O . ASP A 1 89 ? 1.409 -15.271 11.360 1.00 88.69 89 ASP A O 1
ATOM 665 N N . PHE A 1 90 ? 2.286 -14.367 13.222 1.00 85.62 90 PHE A N 1
ATOM 666 C CA . PHE A 1 90 ? 1.117 -13.549 13.533 1.00 85.62 90 PHE A CA 1
ATOM 667 C C . PHE A 1 90 ? 0.850 -12.501 12.441 1.00 85.62 90 PHE A C 1
ATOM 669 O O . PHE A 1 90 ? -0.263 -12.429 11.912 1.00 85.62 90 PHE A O 1
ATOM 676 N N . LEU A 1 91 ? 1.871 -11.725 12.055 1.00 84.12 91 LEU A N 1
ATOM 677 C CA . LEU A 1 91 ? 1.756 -10.716 10.990 1.00 84.12 91 LEU A CA 1
ATOM 678 C C . LEU A 1 91 ? 1.403 -11.345 9.637 1.00 84.12 91 LEU A C 1
ATOM 680 O O . LEU A 1 91 ? 0.661 -10.778 8.840 1.00 84.12 91 LEU A O 1
ATOM 684 N N . ASP A 1 92 ? 1.912 -12.536 9.382 1.00 81.19 92 ASP A N 1
ATOM 685 C CA . ASP A 1 92 ? 1.648 -13.294 8.173 1.00 81.19 92 ASP A CA 1
ATOM 686 C C . ASP A 1 92 ? 0.222 -13.827 8.083 1.00 81.19 92 ASP A C 1
ATOM 688 O O . ASP A 1 92 ? -0.423 -13.721 7.037 1.00 81.19 92 ASP A O 1
ATOM 692 N N . SER A 1 93 ? -0.276 -14.387 9.184 1.00 78.94 93 SER A N 1
ATOM 693 C CA . SER A 1 93 ? -1.651 -14.878 9.298 1.00 78.94 93 SER A CA 1
ATOM 694 C C . SER A 1 93 ? -2.650 -13.754 9.039 1.00 78.94 93 SER A C 1
ATOM 696 O O . SER A 1 93 ? -3.665 -13.959 8.378 1.00 78.94 93 SER A O 1
ATOM 698 N N . MET A 1 94 ? -2.305 -12.544 9.473 1.00 75.19 94 MET A N 1
ATOM 699 C CA . MET A 1 94 ? -3.068 -11.329 9.227 1.00 75.19 94 MET A CA 1
ATOM 700 C C . MET A 1 94 ? -3.081 -10.877 7.755 1.00 75.19 94 MET A C 1
ATOM 702 O O . MET A 1 94 ? -4.059 -10.285 7.304 1.00 75.19 94 MET A O 1
ATOM 706 N N . LEU A 1 95 ? -2.014 -11.136 6.992 1.00 72.50 95 LEU A N 1
ATOM 707 C CA . LEU A 1 95 ? -1.949 -10.801 5.561 1.00 72.50 95 LEU A CA 1
ATOM 708 C C . LEU A 1 95 ? -2.596 -11.874 4.673 1.00 72.50 95 LEU A C 1
ATOM 710 O O . LEU A 1 95 ? -3.088 -11.556 3.590 1.00 72.50 95 LEU A O 1
ATOM 714 N N . ARG A 1 96 ? -2.565 -13.142 5.102 1.00 67.88 96 ARG A N 1
ATOM 715 C CA . ARG A 1 96 ? -2.943 -14.312 4.291 1.00 67.88 96 ARG A CA 1
ATOM 716 C C . ARG A 1 96 ? -4.352 -14.843 4.530 1.00 67.88 96 ARG A C 1
ATOM 718 O O . ARG A 1 96 ? -4.745 -15.774 3.830 1.00 67.88 96 ARG A O 1
ATOM 725 N N . SER A 1 97 ? -5.099 -14.324 5.500 1.00 58.88 97 SER A N 1
ATOM 726 C CA . SER A 1 97 ? -6.323 -14.975 5.962 1.00 58.88 97 SER A CA 1
ATOM 727 C C . SER A 1 97 ? -7.387 -15.116 4.858 1.00 58.88 97 SER A C 1
ATOM 729 O O . SER A 1 97 ? -8.090 -14.180 4.484 1.00 58.88 97 SER A O 1
ATOM 731 N N . SER A 1 98 ? -7.520 -16.346 4.357 1.00 52.94 98 SER A N 1
ATOM 732 C CA . SER A 1 98 ? -8.635 -16.832 3.537 1.00 52.94 98 SER A CA 1
ATOM 733 C C . SER A 1 98 ? -9.811 -17.340 4.385 1.00 52.94 98 SER A C 1
ATOM 735 O O . SER A 1 98 ? -10.886 -17.575 3.846 1.00 52.94 98 SER A O 1
ATOM 737 N N . GLN A 1 99 ? -9.626 -17.488 5.706 1.00 54.38 99 GLN A N 1
ATOM 738 C CA . GLN A 1 99 ? -10.651 -17.942 6.662 1.00 54.38 99 GLN A CA 1
ATOM 739 C C . GLN A 1 99 ? -11.017 -16.910 7.744 1.00 54.38 99 GLN A C 1
ATOM 741 O O . GLN A 1 99 ? -11.945 -17.138 8.511 1.00 54.38 99 GLN A O 1
ATOM 746 N N . GLY A 1 100 ? -10.312 -15.779 7.821 1.00 59.34 100 GLY A N 1
ATOM 747 C CA . GLY A 1 100 ? -10.559 -14.738 8.819 1.00 59.34 100 GLY A CA 1
ATOM 748 C C . GLY A 1 100 ? -10.597 -13.364 8.167 1.00 59.34 100 GLY A C 1
ATOM 749 O O . GLY A 1 100 ? -9.696 -13.007 7.414 1.00 59.34 100 GLY A O 1
ATOM 750 N N . ASN A 1 101 ? -11.619 -12.572 8.464 1.00 68.12 101 ASN A N 1
ATOM 751 C CA . ASN A 1 101 ? -11.762 -11.220 7.928 1.00 68.12 101 ASN A CA 1
ATOM 752 C C . ASN A 1 101 ? -10.926 -10.174 8.693 1.00 68.12 101 ASN A C 1
ATOM 754 O O . ASN A 1 101 ? -11.026 -8.986 8.398 1.00 68.12 101 ASN A O 1
ATOM 758 N N . ILE A 1 102 ? -10.108 -10.567 9.678 1.00 79.38 102 ILE A N 1
ATOM 759 C CA . ILE A 1 102 ? -9.337 -9.601 10.469 1.00 79.38 102 ILE A CA 1
ATOM 760 C C . ILE A 1 102 ? -8.187 -9.033 9.634 1.00 79.38 102 ILE A C 1
ATOM 762 O O . ILE A 1 102 ? -7.301 -9.767 9.203 1.00 79.38 102 ILE A O 1
ATOM 766 N N . ARG A 1 103 ? -8.178 -7.712 9.435 1.00 84.44 103 ARG A N 1
ATOM 767 C CA . ARG A 1 103 ? -7.158 -6.987 8.664 1.00 84.44 103 ARG A CA 1
ATOM 768 C C . ARG A 1 103 ? -6.709 -5.720 9.374 1.00 84.44 103 ARG A C 1
ATOM 770 O O . ARG A 1 103 ? -7.425 -5.182 10.212 1.00 84.44 103 ARG A O 1
ATOM 777 N N . ILE A 1 104 ? -5.535 -5.217 8.986 1.00 89.50 104 ILE A N 1
ATOM 778 C CA . ILE A 1 104 ? -5.142 -3.833 9.268 1.00 89.50 104 ILE A CA 1
ATOM 779 C C . ILE A 1 104 ? -5.840 -2.979 8.220 1.00 89.50 104 ILE A C 1
ATOM 781 O O . ILE A 1 104 ? -5.676 -3.186 7.016 1.00 89.50 104 ILE A O 1
ATOM 785 N N . GLY A 1 105 ? -6.623 -2.023 8.693 1.00 89.19 105 GLY A N 1
ATOM 786 C CA . GLY A 1 105 ? -7.277 -1.016 7.884 1.00 89.19 105 GLY A CA 1
ATOM 787 C C . GLY A 1 105 ? -6.849 0.386 8.287 1.00 89.19 105 GLY A C 1
ATOM 788 O O . GLY A 1 105 ? -6.283 0.621 9.353 1.00 89.19 105 GLY A O 1
ATOM 789 N N . GLN A 1 106 ? -7.172 1.328 7.411 1.00 91.62 106 GLN A N 1
ATOM 790 C CA . GLN A 1 106 ? -7.071 2.754 7.674 1.00 91.62 106 GLN A CA 1
ATOM 791 C C . GLN A 1 106 ? -8.474 3.360 7.607 1.00 91.62 106 GLN A C 1
ATOM 793 O O . GLN A 1 106 ? -9.232 3.077 6.669 1.00 91.62 106 GLN A O 1
ATOM 798 N N . LEU A 1 107 ? -8.809 4.167 8.610 1.00 93.19 107 LEU A N 1
ATOM 799 C CA . LEU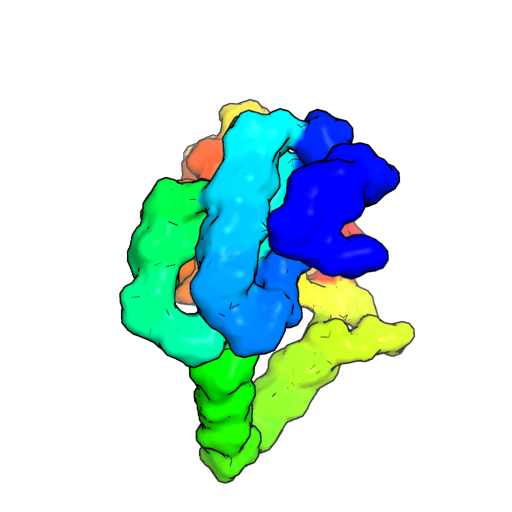 A 1 107 ? -9.987 5.023 8.651 1.00 93.19 107 LEU A CA 1
ATOM 800 C C . LEU A 1 107 ? -9.524 6.460 8.403 1.00 93.19 107 LEU A C 1
ATOM 802 O O . LEU A 1 107 ? -8.776 7.015 9.207 1.00 93.19 107 LEU A O 1
ATOM 806 N N . ASP A 1 108 ? -9.934 7.031 7.275 1.00 92.94 108 ASP A N 1
ATOM 807 C CA . ASP A 1 108 ? -9.587 8.398 6.893 1.00 92.94 108 ASP A CA 1
ATOM 808 C C . ASP A 1 108 ? -10.653 9.368 7.391 1.00 92.94 108 ASP A C 1
ATOM 810 O O . ASP A 1 108 ? -11.810 9.278 6.979 1.00 92.94 108 ASP A O 1
ATOM 814 N N . VAL A 1 1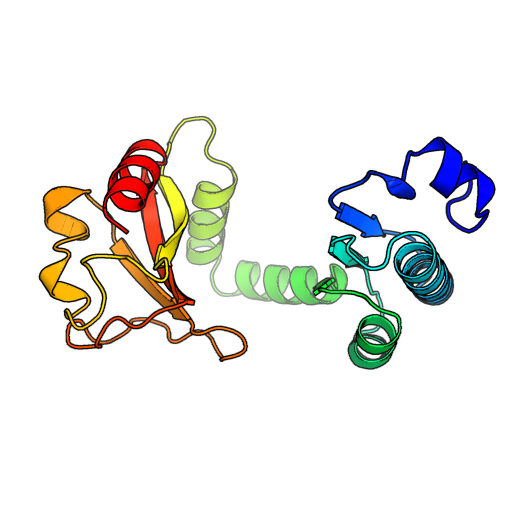09 ? -10.262 10.312 8.245 1.00 91.81 109 VAL A N 1
ATOM 815 C CA . VAL A 1 109 ? -11.162 11.355 8.745 1.00 91.81 109 VAL A CA 1
ATOM 816 C C . VAL A 1 109 ? -11.347 12.422 7.670 1.00 91.81 109 VAL A C 1
ATOM 818 O O . VAL A 1 109 ? -10.415 13.168 7.339 1.00 91.81 109 VAL A O 1
ATOM 821 N N . LYS A 1 110 ? -12.562 12.517 7.122 1.00 88.88 110 LYS A N 1
ATOM 822 C CA . LYS A 1 110 ? -12.893 13.491 6.071 1.00 88.88 110 LYS A CA 1
ATOM 823 C C . LYS A 1 110 ? -13.086 14.895 6.647 1.00 88.88 110 LYS A C 1
ATOM 825 O O . LYS A 1 110 ? -13.421 15.059 7.814 1.00 88.88 110 LYS A O 1
ATOM 830 N N . LYS A 1 111 ? -12.970 15.925 5.800 1.00 85.56 111 LYS A N 1
ATOM 831 C CA . LYS A 1 111 ? -13.105 17.346 6.198 1.00 85.56 111 LYS A CA 1
ATOM 832 C C . LYS A 1 111 ? -14.395 17.705 6.930 1.00 85.56 111 LYS A C 1
ATOM 834 O O . LYS A 1 111 ? -14.387 18.592 7.769 1.00 85.56 111 LYS A O 1
ATOM 839 N N . ASN A 1 112 ? -15.483 17.001 6.631 1.00 85.56 112 ASN A N 1
ATOM 840 C CA . ASN A 1 112 ? -16.803 17.260 7.209 1.00 85.56 112 ASN A CA 1
ATOM 841 C C . ASN A 1 112 ? -17.206 16.187 8.230 1.00 85.56 112 ASN A C 1
ATOM 843 O O . ASN A 1 112 ? -18.391 15.979 8.483 1.00 85.56 112 ASN A O 1
ATOM 847 N N . SER A 1 113 ? -16.226 15.461 8.769 1.00 89.19 113 SER A N 1
ATOM 848 C CA . SER A 1 113 ? -16.469 14.393 9.725 1.00 89.19 113 SER A CA 1
ATOM 849 C C . SER A 1 113 ? -16.947 14.948 11.063 1.00 89.19 113 SER A C 1
ATOM 851 O O . SER A 1 113 ? -16.329 15.849 11.632 1.00 89.19 113 SER A O 1
ATOM 853 N N . GLN A 1 114 ? -17.998 14.350 11.626 1.00 88.75 114 GLN A N 1
ATOM 854 C CA . GLN A 1 114 ? -18.470 14.670 12.980 1.00 88.75 114 GLN A CA 1
ATOM 855 C C . GLN A 1 114 ? -17.498 14.207 14.078 1.00 88.75 114 GLN A C 1
ATOM 857 O O . GLN A 1 114 ? -17.745 14.427 15.268 1.00 88.75 114 GLN A O 1
ATOM 862 N N . ALA A 1 115 ? -16.426 13.511 13.699 1.00 89.94 115 ALA A N 1
ATOM 863 C CA . ALA A 1 115 ? -15.351 13.114 14.590 1.00 89.94 115 ALA A CA 1
ATOM 864 C C . ALA A 1 115 ? -14.326 14.225 14.842 1.00 89.94 115 ALA A C 1
ATOM 866 O O . ALA A 1 115 ? -13.598 14.149 15.829 1.00 89.94 115 ALA A O 1
ATOM 867 N N . ILE A 1 116 ? -14.262 15.255 13.990 1.00 93.12 116 ILE A N 1
ATOM 868 C CA . ILE A 1 116 ? -13.296 16.348 14.151 1.00 93.12 116 ILE A CA 1
ATOM 869 C C . ILE A 1 116 ? -13.532 17.060 15.490 1.00 93.12 116 ILE A C 1
ATOM 871 O O . ILE A 1 116 ? -14.660 17.400 15.843 1.00 93.12 116 ILE A O 1
ATOM 875 N N . GLY A 1 117 ? -12.452 17.268 16.244 1.00 92.31 117 GLY A N 1
ATOM 876 C CA . GLY A 1 117 ? -12.471 17.884 17.572 1.00 92.31 117 GLY A CA 1
ATOM 877 C C . GLY A 1 117 ? -12.790 16.921 18.722 1.00 92.31 117 GLY A C 1
ATOM 878 O O . GLY A 1 117 ? -12.580 17.285 19.879 1.00 92.31 117 GLY A O 1
ATOM 879 N N . LYS A 1 118 ? -13.241 15.692 18.440 1.00 94.12 118 LYS A N 1
ATOM 880 C CA . LYS A 1 118 ? -13.414 14.640 19.456 1.00 94.12 118 LYS A CA 1
ATOM 881 C C . LYS A 1 118 ? -12.091 13.941 19.754 1.00 94.12 118 LYS A C 1
ATOM 883 O O . LYS A 1 118 ? -11.138 14.036 18.978 1.00 94.12 118 LYS A O 1
ATOM 888 N N . LYS A 1 119 ? -12.025 13.213 20.866 1.00 94.69 119 LYS A N 1
ATOM 889 C CA . LYS A 1 119 ? -10.891 12.334 21.175 1.00 94.69 119 LYS A CA 1
ATOM 890 C C . LYS A 1 119 ? -11.062 10.984 20.483 1.00 94.69 119 LYS A C 1
ATOM 892 O O . LYS A 1 119 ? -12.187 10.551 20.235 1.00 94.69 119 LYS A O 1
ATOM 897 N N . ILE A 1 120 ? -9.962 10.274 20.236 1.00 92.62 120 ILE A N 1
ATOM 898 C CA . ILE A 1 120 ? -10.002 8.907 19.684 1.00 92.62 120 ILE A CA 1
ATOM 899 C C . ILE A 1 120 ? -10.880 7.985 20.547 1.00 92.62 120 ILE A C 1
ATOM 901 O O . ILE A 1 120 ? -11.657 7.200 20.003 1.00 92.62 120 ILE A O 1
ATOM 905 N N . CYS A 1 121 ? -10.817 8.103 21.878 1.00 93.38 121 CYS A N 1
ATOM 906 C CA . CYS A 1 121 ? -11.656 7.312 22.782 1.00 93.38 121 CYS A CA 1
ATOM 907 C C . CYS A 1 121 ? -13.159 7.546 22.593 1.00 93.38 121 CYS A C 1
ATOM 909 O O . CYS A 1 121 ? -13.939 6.610 22.762 1.00 93.38 121 CYS A O 1
ATOM 911 N N . ASP A 1 122 ? -13.565 8.754 22.197 1.00 94.25 122 ASP A N 1
ATOM 912 C CA . ASP A 1 122 ? -14.976 9.133 22.058 1.00 94.25 122 ASP A CA 1
ATOM 913 C C . ASP A 1 122 ? -15.637 8.457 20.845 1.00 94.25 122 ASP A C 1
ATOM 915 O O . ASP A 1 122 ? -16.864 8.378 20.758 1.00 94.25 122 ASP A O 1
ATOM 919 N N . LEU A 1 123 ? -14.834 7.940 19.907 1.00 91.94 123 LEU A N 1
ATOM 920 C CA . LEU A 1 123 ? -15.324 7.119 18.800 1.00 91.94 123 LEU A CA 1
ATOM 921 C C . LEU A 1 123 ? -15.778 5.729 19.259 1.00 91.94 123 LEU A C 1
ATOM 923 O O . LEU A 1 123 ? -16.531 5.069 18.545 1.00 91.94 123 LEU A O 1
ATOM 927 N N . GLU A 1 124 ? -15.329 5.279 20.436 1.00 93.38 124 GLU A N 1
ATOM 928 C CA . GLU A 1 124 ? -15.638 3.961 20.999 1.00 93.38 124 GLU A CA 1
ATOM 929 C C . GLU A 1 124 ? -15.365 2.805 20.011 1.00 93.38 124 GLU A C 1
ATOM 931 O O . GLU A 1 124 ? -16.108 1.824 19.976 1.00 93.38 124 GLU A O 1
ATOM 936 N N . LEU A 1 125 ? -14.293 2.906 19.209 1.00 93.56 125 LEU A N 1
ATOM 937 C CA . LEU A 1 125 ? -14.000 1.985 18.096 1.00 93.56 125 LEU A CA 1
ATOM 938 C C . LEU A 1 125 ? -13.978 0.508 18.515 1.00 93.56 125 LEU A C 1
ATOM 940 O O . LEU A 1 125 ? -14.532 -0.348 17.828 1.00 93.56 125 LEU A O 1
ATOM 944 N N . THR A 1 126 ? -13.407 0.213 19.680 1.00 92.38 126 THR A N 1
ATOM 945 C CA . THR A 1 126 ? -13.351 -1.150 20.223 1.00 92.38 126 THR A CA 1
ATOM 946 C C . THR A 1 126 ? -14.722 -1.647 20.670 1.00 92.38 126 THR A C 1
ATOM 948 O O . THR A 1 126 ? -15.073 -2.791 20.413 1.00 92.38 126 THR A O 1
ATOM 951 N N . ARG A 1 127 ? -15.539 -0.793 21.295 1.00 93.50 127 ARG A N 1
ATOM 952 C CA . ARG A 1 127 ? -16.852 -1.182 21.827 1.00 93.50 127 ARG A CA 1
ATOM 953 C C . ARG A 1 127 ? -17.924 -1.278 20.738 1.00 93.50 127 ARG A C 1
ATOM 955 O O . ARG A 1 127 ? -18.740 -2.190 20.782 1.00 93.50 127 ARG A O 1
ATOM 962 N N . LYS A 1 128 ? -17.954 -0.332 19.795 1.00 92.94 128 LYS A N 1
ATOM 963 C CA . LYS A 1 128 ? -18.984 -0.250 18.743 1.00 92.94 128 LYS A CA 1
ATOM 964 C C . LYS A 1 128 ? -18.688 -1.137 17.542 1.00 92.94 128 LYS A C 1
ATOM 966 O O . LYS A 1 128 ? -19.616 -1.669 16.944 1.00 92.94 128 LYS A O 1
ATOM 971 N N . PHE A 1 129 ? -17.411 -1.269 17.194 1.00 92.38 129 PHE A N 1
ATOM 972 C CA . PHE A 1 129 ? -16.984 -1.898 15.947 1.00 92.38 129 PHE A CA 1
ATOM 973 C C . PHE A 1 129 ? -15.982 -3.031 16.166 1.00 92.38 129 PHE A C 1
ATOM 975 O O . PHE A 1 129 ? -15.460 -3.539 15.193 1.00 92.38 129 PHE A O 1
ATOM 982 N N . ASN A 1 130 ? -15.661 -3.419 17.407 1.00 92.69 130 ASN A N 1
ATOM 983 C CA . ASN A 1 130 ? -14.658 -4.459 17.666 1.00 92.69 130 ASN A CA 1
ATOM 984 C C . ASN A 1 130 ? -13.292 -4.171 16.994 1.00 92.69 130 ASN A C 1
ATOM 986 O O . ASN A 1 130 ? -12.579 -5.078 16.568 1.00 92.69 130 ASN A O 1
ATOM 990 N N . LEU A 1 131 ? -12.929 -2.886 16.878 1.00 94.62 131 LEU A N 1
ATOM 991 C CA . LEU A 1 131 ? -11.679 -2.451 16.256 1.00 94.62 131 LEU A CA 1
ATOM 992 C C . LEU A 1 131 ? -10.626 -2.096 17.309 1.00 94.62 131 LEU A C 1
ATOM 994 O O . LEU A 1 131 ? -10.879 -1.328 18.243 1.00 94.62 131 LEU A O 1
ATOM 998 N N . VAL A 1 132 ? -9.413 -2.606 17.119 1.00 93.62 132 VAL A N 1
ATOM 999 C CA . VAL A 1 132 ? -8.231 -2.258 17.915 1.00 93.62 132 VAL A CA 1
ATOM 1000 C C . VAL A 1 132 ? -7.504 -1.106 17.234 1.00 93.62 132 VAL A C 1
ATOM 1002 O O . VAL A 1 132 ? -7.133 -1.218 16.069 1.00 93.62 132 VAL A O 1
ATOM 1005 N N . VAL A 1 133 ? -7.274 -0.001 17.944 1.00 94.56 133 VAL A N 1
ATOM 1006 C CA . VAL A 1 133 ? -6.476 1.120 17.427 1.00 94.56 133 VAL A CA 1
ATOM 1007 C C . VAL A 1 133 ? -4.997 0.785 17.588 1.00 94.56 133 VAL A C 1
ATOM 1009 O O . VAL A 1 133 ? -4.525 0.560 18.697 1.00 94.56 133 VAL A O 1
ATOM 1012 N N . LEU A 1 134 ? -4.264 0.760 16.479 1.00 94.19 134 LEU A N 1
ATOM 1013 C CA . LEU A 1 134 ? -2.832 0.455 16.460 1.00 94.19 134 LEU A CA 1
ATOM 1014 C C . LEU A 1 134 ? -1.976 1.713 16.327 1.00 94.19 134 LEU A C 1
ATOM 1016 O O . LEU A 1 134 ? -0.849 1.768 16.820 1.00 94.19 134 LEU A O 1
ATOM 1020 N N . GLY A 1 135 ? -2.494 2.717 15.624 1.00 94.88 135 GLY A N 1
ATOM 1021 C CA . GLY A 1 135 ? -1.717 3.876 15.226 1.00 94.88 135 GLY A CA 1
ATOM 1022 C C . GLY A 1 135 ? -2.578 5.021 14.724 1.00 94.88 135 GLY A C 1
ATOM 1023 O O . GLY A 1 135 ? -3.759 4.856 14.422 1.00 94.88 135 GLY A O 1
ATOM 1024 N N . SER A 1 136 ? -1.962 6.184 14.578 1.00 93.62 136 SER A N 1
ATOM 1025 C CA . SER A 1 136 ? -2.542 7.304 13.845 1.00 93.62 136 SER A CA 1
ATOM 1026 C C . SER A 1 136 ? -1.463 8.034 13.057 1.00 93.62 136 SER A C 1
ATOM 1028 O O . SER A 1 136 ? -0.289 8.008 13.432 1.00 93.62 136 SER A O 1
ATOM 1030 N N . ARG A 1 137 ? -1.838 8.663 11.947 1.00 91.19 137 ARG A N 1
ATOM 1031 C CA . ARG A 1 137 ? -0.913 9.428 11.114 1.00 91.19 137 ARG A CA 1
ATOM 1032 C C . ARG A 1 137 ? -1.615 10.635 10.509 1.00 91.19 137 ARG A C 1
ATOM 1034 O O . ARG A 1 137 ? -2.656 10.490 9.874 1.00 91.19 137 ARG A O 1
ATOM 1041 N N . TYR A 1 138 ? -1.006 11.805 10.649 1.00 84.25 138 TYR A N 1
ATOM 1042 C CA . TYR A 1 138 ? -1.368 12.980 9.860 1.00 84.25 138 TYR A CA 1
ATOM 1043 C C . TYR A 1 138 ? -0.707 12.906 8.487 1.00 84.25 138 TYR A C 1
ATOM 1045 O O . TYR A 1 138 ? 0.335 12.267 8.322 1.00 84.25 138 TYR A O 1
ATOM 1053 N N . LYS A 1 139 ? -1.293 13.579 7.496 1.00 72.81 139 LYS A N 1
ATOM 1054 C CA . LYS A 1 139 ? -0.699 13.669 6.161 1.00 72.81 139 LYS A CA 1
ATOM 1055 C C . LYS A 1 139 ? 0.766 14.131 6.262 1.00 72.81 139 LYS A C 1
ATOM 1057 O O . LYS A 1 139 ? 1.050 15.131 6.911 1.00 72.81 139 LYS A O 1
ATOM 1062 N N . ASP A 1 140 ? 1.668 13.364 5.653 1.00 70.00 140 ASP A N 1
ATOM 1063 C CA . ASP A 1 140 ? 3.116 13.623 5.589 1.00 70.00 140 ASP A CA 1
ATOM 1064 C C . ASP A 1 140 ? 3.870 13.625 6.937 1.00 70.00 140 ASP A C 1
ATOM 1066 O O . ASP A 1 140 ? 5.014 14.070 7.004 1.00 70.00 140 ASP A O 1
ATOM 1070 N N . MET A 1 141 ? 3.272 13.079 8.003 1.00 81.31 141 MET A N 1
ATOM 1071 C CA . MET A 1 141 ? 3.945 12.850 9.287 1.00 81.31 141 MET A CA 1
ATOM 1072 C C . MET A 1 141 ? 4.297 11.375 9.510 1.00 81.31 141 MET A C 1
ATOM 1074 O O . MET A 1 141 ? 3.731 10.468 8.891 1.00 81.31 141 MET A O 1
ATOM 1078 N N . GLU A 1 142 ? 5.224 11.146 10.442 1.00 82.88 142 GLU A N 1
ATOM 1079 C CA . GLU A 1 142 ? 5.534 9.817 10.967 1.00 82.88 142 GLU A CA 1
ATOM 1080 C C . GLU A 1 142 ? 4.299 9.157 11.595 1.00 82.88 142 GLU A C 1
ATOM 1082 O O . GLU A 1 142 ? 3.389 9.819 12.107 1.00 82.88 142 GLU A O 1
ATOM 1087 N N . ILE A 1 143 ? 4.264 7.824 11.553 1.00 88.50 143 ILE A N 1
ATOM 1088 C CA . ILE A 1 143 ? 3.202 7.057 12.207 1.00 88.50 143 ILE A CA 1
ATOM 1089 C C . ILE A 1 143 ? 3.395 7.157 13.720 1.00 88.50 143 ILE A C 1
ATOM 1091 O O . ILE A 1 143 ? 4.422 6.749 14.258 1.00 88.50 143 ILE A O 1
ATOM 1095 N N . HIS A 1 144 ? 2.367 7.629 14.419 1.00 90.56 144 HIS A N 1
ATOM 1096 C CA . HIS A 1 144 ? 2.303 7.548 15.868 1.00 90.56 144 HIS A CA 1
ATOM 1097 C C . HIS A 1 144 ? 1.674 6.212 16.265 1.00 90.56 144 HIS A C 1
ATOM 1099 O O . HIS A 1 144 ? 0.460 6.030 16.147 1.00 90.56 144 HIS A O 1
ATOM 1105 N N . PHE A 1 145 ? 2.507 5.268 16.700 1.00 92.50 145 PHE A N 1
ATOM 1106 C CA . PHE A 1 145 ? 2.062 3.981 17.236 1.00 92.50 145 PHE A CA 1
ATOM 1107 C C . PHE A 1 145 ? 1.432 4.149 18.616 1.00 92.50 145 PHE A C 1
ATOM 1109 O O . PHE A 1 145 ? 1.900 4.963 19.406 1.00 92.50 145 PHE A O 1
ATOM 1116 N N . ASN A 1 146 ? 0.406 3.344 18.903 1.00 91.62 146 ASN A N 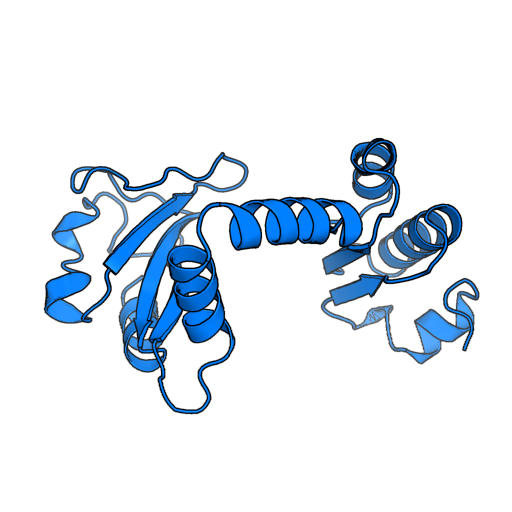1
ATOM 1117 C CA . ASN A 1 146 ? -0.328 3.361 20.169 1.00 91.62 146 ASN A CA 1
ATOM 1118 C C . ASN A 1 146 ? -0.701 4.792 20.623 1.00 91.62 146 ASN A C 1
ATOM 1120 O O . ASN A 1 146 ? -0.274 5.232 21.696 1.00 91.62 146 ASN A O 1
ATOM 1124 N N . PRO A 1 147 ? -1.437 5.556 19.791 1.00 91.31 147 PRO A N 1
ATOM 1125 C CA . PRO A 1 147 ? -1.762 6.935 20.107 1.00 91.31 147 PRO A CA 1
ATOM 1126 C C . PRO A 1 147 ? -2.572 6.998 21.410 1.00 91.31 147 PRO A C 1
ATOM 1128 O O . PRO A 1 147 ? -3.444 6.150 21.627 1.00 91.31 147 PRO A O 1
ATOM 1131 N N . PRO A 1 148 ? -2.339 8.007 22.269 1.00 91.12 148 PRO A N 1
ATOM 1132 C CA . PRO A 1 148 ? -3.128 8.203 23.472 1.00 91.12 148 PRO A CA 1
ATOM 1133 C C . PRO A 1 148 ? -4.630 8.225 23.154 1.00 91.12 148 PRO A C 1
ATOM 1135 O O . PRO A 1 148 ? -5.045 8.910 22.217 1.00 91.12 148 PRO A O 1
ATOM 1138 N N . PRO A 1 149 ? -5.485 7.574 23.964 1.00 90.38 149 PRO A N 1
ATOM 1139 C CA . PRO A 1 149 ? -6.933 7.629 23.760 1.00 90.38 149 PRO A CA 1
ATOM 1140 C C . PRO A 1 149 ? -7.485 9.065 23.782 1.00 90.38 149 PRO A C 1
ATOM 1142 O O . PRO A 1 149 ? -8.515 9.347 23.176 1.00 90.38 149 PRO A O 1
ATOM 1145 N N . SER A 1 150 ? -6.777 9.981 24.451 1.00 92.88 150 SER A N 1
ATOM 1146 C CA . SER A 1 150 ? -7.089 11.407 24.546 1.00 92.88 150 SER A CA 1
ATOM 1147 C C . SER A 1 150 ? -6.650 12.251 23.345 1.00 92.88 150 SER A C 1
ATOM 1149 O O . SER A 1 150 ? -6.931 13.450 23.340 1.00 92.88 150 SER A O 1
ATOM 1151 N N . SER A 1 151 ? -5.967 11.677 22.348 1.00 91.31 151 SER A N 1
ATOM 1152 C CA . SER A 1 151 ? -5.558 12.405 21.145 1.00 91.31 151 SER A CA 1
ATOM 1153 C C . SER A 1 151 ? -6.773 12.954 20.402 1.00 91.31 151 SER A C 1
ATOM 1155 O O . SER A 1 151 ? -7.742 12.234 20.161 1.00 91.31 151 SER A O 1
ATOM 1157 N N . VAL A 1 152 ? -6.710 14.239 20.052 1.00 92.81 152 VAL A N 1
ATOM 1158 C CA . VAL A 1 152 ? -7.787 14.942 19.351 1.00 92.81 152 VAL A CA 1
ATOM 1159 C C . VAL A 1 152 ? -7.731 14.612 17.867 1.00 92.81 152 VAL A C 1
ATOM 1161 O O . VAL A 1 152 ? -6.670 14.644 17.247 1.00 92.81 152 VAL A O 1
ATOM 1164 N N . ILE A 1 153 ? -8.891 14.306 17.306 1.00 92.25 153 ILE A N 1
ATOM 1165 C CA . ILE A 1 153 ? -9.063 13.997 15.897 1.00 92.25 153 ILE A CA 1
ATOM 1166 C C . ILE A 1 153 ? -9.125 15.296 15.102 1.00 92.25 153 ILE A C 1
ATOM 1168 O O . ILE A 1 153 ? -9.919 16.190 15.403 1.00 92.25 153 ILE A O 1
ATOM 1172 N N . THR A 1 154 ? -8.324 15.378 14.045 1.00 89.94 154 THR A N 1
ATOM 1173 C CA . THR A 1 154 ? -8.357 16.492 13.097 1.00 89.94 154 THR A CA 1
ATOM 1174 C C . THR A 1 154 ? -8.723 16.010 11.702 1.00 89.94 154 THR A C 1
ATOM 1176 O O . THR A 1 154 ? -8.711 14.815 11.402 1.00 89.94 154 THR A O 1
ATOM 1179 N N . GLU A 1 155 ? -8.984 16.967 10.817 1.00 89.12 155 GLU A N 1
ATOM 1180 C CA . GLU A 1 155 ? -9.059 16.720 9.381 1.00 89.12 155 GLU A CA 1
ATOM 1181 C C . GLU A 1 155 ? -7.804 15.977 8.878 1.00 89.12 155 GLU A C 1
ATOM 1183 O O . GLU A 1 155 ? -6.687 16.272 9.315 1.00 89.12 155 GLU A O 1
ATOM 1188 N N . ASN A 1 156 ? -7.988 15.047 7.933 1.00 87.88 156 ASN A N 1
ATOM 1189 C CA . ASN A 1 156 ? -6.928 14.271 7.276 1.00 87.88 156 ASN A CA 1
ATOM 1190 C C . ASN A 1 156 ? -6.131 13.358 8.223 1.00 87.88 156 ASN A C 1
ATOM 1192 O O . ASN A 1 156 ? -5.072 12.854 7.839 1.00 87.88 156 ASN A O 1
ATOM 1196 N N . LEU A 1 157 ? -6.625 13.132 9.444 1.00 91.38 157 LEU A N 1
ATOM 1197 C CA . LEU A 1 157 ? -6.085 12.105 10.318 1.00 91.38 157 LEU A CA 1
ATOM 1198 C C . LEU A 1 157 ? -6.444 10.728 9.754 1.00 91.38 157 LEU A C 1
ATOM 1200 O O . LEU A 1 157 ? -7.608 10.422 9.502 1.00 91.38 157 LEU A O 1
ATOM 1204 N N . ALA A 1 158 ? -5.433 9.886 9.602 1.00 93.25 158 ALA A N 1
ATOM 1205 C CA . ALA A 1 158 ? -5.590 8.473 9.323 1.00 93.25 158 ALA A CA 1
ATOM 1206 C C . ALA A 1 158 ? -5.482 7.690 10.632 1.00 93.25 158 ALA A C 1
ATOM 1208 O O . ALA A 1 158 ? -4.427 7.706 11.268 1.00 93.25 158 ALA A O 1
ATOM 1209 N N . ILE A 1 159 ? -6.540 6.985 11.030 1.00 94.44 159 ILE A N 1
ATOM 1210 C CA . ILE A 1 159 ? -6.510 6.067 12.176 1.00 94.44 159 ILE A CA 1
ATOM 1211 C C . ILE A 1 159 ? -6.243 4.658 11.647 1.00 94.44 159 ILE A C 1
ATOM 1213 O O . ILE A 1 159 ? -6.974 4.157 10.792 1.00 94.44 159 ILE A O 1
ATOM 1217 N N . ILE A 1 160 ? -5.185 4.022 12.142 1.00 94.44 160 ILE A N 1
ATOM 1218 C CA . ILE A 1 160 ? -4.796 2.658 11.778 1.00 94.44 160 ILE A CA 1
ATOM 1219 C C . ILE A 1 160 ? -5.437 1.712 12.786 1.00 94.44 160 ILE A C 1
ATOM 1221 O O . ILE A 1 160 ? -5.195 1.817 13.991 1.00 94.44 160 ILE A O 1
ATOM 1225 N N . VAL A 1 161 ? -6.248 0.789 12.283 1.00 94.25 161 VAL A N 1
ATOM 1226 C CA . VAL A 1 161 ? -7.051 -0.130 13.092 1.00 94.25 161 VAL A CA 1
ATOM 1227 C C . VAL A 1 161 ? -6.852 -1.575 12.658 1.00 94.25 161 VAL A C 1
ATOM 1229 O O . VAL A 1 161 ? -6.503 -1.834 11.510 1.00 94.25 161 VAL A O 1
ATOM 1232 N N . MET A 1 162 ? -7.112 -2.512 13.563 1.00 91.75 162 MET A N 1
ATOM 1233 C CA . MET A 1 162 ? -7.203 -3.943 13.287 1.00 91.75 162 MET A CA 1
ATOM 1234 C C . MET A 1 162 ? -8.583 -4.465 13.677 1.00 91.75 162 MET A C 1
ATOM 1236 O O . MET A 1 162 ? -9.067 -4.165 14.765 1.00 91.75 162 MET A O 1
ATOM 1240 N N . GLY A 1 163 ? -9.199 -5.251 12.801 1.00 90.94 163 GLY A N 1
ATOM 1241 C CA . GLY A 1 163 ? -10.499 -5.880 13.037 1.00 90.94 163 GLY A CA 1
ATOM 1242 C C . GLY A 1 163 ? -11.090 -6.445 11.751 1.00 90.94 163 GLY A C 1
ATOM 1243 O O . GLY A 1 163 ? -10.400 -6.481 10.730 1.00 90.94 163 GLY A O 1
ATOM 1244 N N . ASP A 1 164 ? -12.340 -6.903 11.801 1.00 89.88 164 ASP A N 1
ATOM 1245 C CA . ASP A 1 164 ? -13.042 -7.455 10.637 1.00 89.88 164 ASP A CA 1
ATOM 1246 C C . ASP A 1 164 ? -13.170 -6.407 9.513 1.00 89.88 164 ASP A C 1
ATOM 1248 O O . ASP A 1 164 ? -13.397 -5.222 9.769 1.00 89.88 164 ASP A O 1
ATOM 1252 N N . VAL A 1 165 ? -13.040 -6.823 8.251 1.00 87.62 165 VAL A N 1
ATOM 1253 C CA . VAL A 1 165 ? -13.263 -5.946 7.090 1.00 87.62 165 VAL A CA 1
ATOM 1254 C C . VAL A 1 165 ? -14.642 -5.285 7.142 1.00 87.62 165 VAL A C 1
ATOM 1256 O O . VAL A 1 165 ? -14.758 -4.103 6.804 1.00 87.62 165 VAL A O 1
ATOM 1259 N N . GLU A 1 166 ? -15.674 -6.009 7.577 1.00 89.50 166 GLU A N 1
ATOM 1260 C CA . GLU A 1 166 ? -17.034 -5.478 7.700 1.00 89.50 166 GLU A CA 1
ATOM 1261 C C . GLU A 1 166 ? -17.107 -4.380 8.764 1.00 89.50 166 GLU A C 1
ATOM 1263 O O . GLU A 1 166 ? -17.672 -3.312 8.523 1.00 89.50 166 GLU A O 1
ATOM 1268 N N . ASP A 1 167 ? -16.463 -4.592 9.909 1.00 92.56 167 ASP A N 1
ATOM 1269 C CA . ASP A 1 167 ? -16.373 -3.619 10.996 1.00 92.56 167 ASP A CA 1
ATOM 1270 C C . ASP A 1 167 ? -15.635 -2.350 10.582 1.00 92.56 167 ASP A C 1
ATOM 1272 O O . ASP A 1 167 ? -16.107 -1.236 10.828 1.00 92.56 167 ASP A O 1
ATOM 1276 N N . ILE A 1 168 ? -14.512 -2.512 9.880 1.00 91.88 168 ILE A N 1
ATOM 1277 C CA . ILE A 1 168 ? -13.751 -1.401 9.308 1.00 91.88 168 ILE A CA 1
ATOM 1278 C C . ILE A 1 168 ? -14.634 -0.625 8.323 1.00 91.88 168 ILE A C 1
ATOM 1280 O O . ILE A 1 168 ? -14.662 0.605 8.353 1.00 91.88 168 ILE A O 1
ATOM 1284 N N . ALA A 1 169 ? -15.383 -1.315 7.460 1.00 90.69 169 ALA A N 1
ATOM 1285 C CA . ALA A 1 169 ? -16.278 -0.676 6.500 1.00 90.69 169 ALA A CA 1
ATOM 1286 C C . ALA A 1 169 ? -17.447 0.059 7.175 1.00 90.69 169 ALA A C 1
ATOM 1288 O O . ALA A 1 169 ? -17.848 1.123 6.696 1.00 90.69 169 ALA A O 1
ATOM 1289 N N . ARG A 1 170 ? -17.979 -0.466 8.287 1.00 91.81 170 ARG A N 1
ATOM 1290 C CA . ARG A 1 170 ? -19.000 0.216 9.097 1.00 91.81 170 ARG A CA 1
ATOM 1291 C C . ARG A 1 170 ? -18.436 1.474 9.751 1.00 91.81 170 ARG A C 1
ATOM 1293 O O . ARG A 1 170 ? -19.014 2.539 9.564 1.00 91.81 170 ARG A O 1
ATOM 1300 N N . ALA A 1 171 ? -17.278 1.383 10.404 1.00 91.62 171 ALA A N 1
ATOM 1301 C CA . ALA A 1 171 ? -16.632 2.529 11.046 1.00 91.62 171 ALA A CA 1
ATOM 1302 C C . ALA A 1 171 ? -16.275 3.648 10.049 1.00 91.62 171 ALA A C 1
ATOM 1304 O O . ALA A 1 171 ? -16.361 4.825 10.384 1.00 91.62 171 ALA A O 1
ATOM 1305 N N . LYS A 1 172 ? -15.938 3.305 8.795 1.00 90.12 172 LYS A N 1
ATOM 1306 C CA . LYS A 1 172 ? -15.698 4.289 7.720 1.00 90.12 172 LYS A CA 1
ATOM 1307 C C . LYS A 1 172 ? -16.911 5.148 7.362 1.00 90.12 172 LYS A C 1
ATOM 1309 O O . LYS A 1 172 ? -16.726 6.174 6.719 1.00 90.12 172 LYS A O 1
ATOM 1314 N N . LYS A 1 173 ? -18.139 4.723 7.675 1.00 85.12 173 LYS A N 1
ATOM 1315 C CA . LYS A 1 173 ? -19.344 5.523 7.390 1.00 85.12 173 LYS A CA 1
ATOM 1316 C C . LYS A 1 173 ? -19.530 6.658 8.395 1.00 85.12 173 LYS A C 1
ATOM 1318 O O . LYS A 1 173 ? -20.138 7.666 8.046 1.00 85.12 173 LYS A O 1
ATOM 1323 N N . ASP A 1 174 ? -18.969 6.498 9.589 1.00 78.56 174 ASP A N 1
ATOM 1324 C CA . ASP A 1 174 ? -19.090 7.444 10.698 1.00 78.56 174 ASP A CA 1
ATOM 1325 C C . ASP A 1 174 ? -17.941 8.478 10.717 1.00 78.56 174 ASP A C 1
ATOM 1327 O O . ASP A 1 174 ? -17.949 9.391 11.548 1.00 78.56 174 ASP A O 1
ATOM 1331 N N . LEU A 1 175 ? -16.965 8.346 9.802 1.00 79.75 175 LEU A N 1
ATOM 1332 C CA . LEU A 1 175 ? -15.740 9.153 9.700 1.00 79.75 175 LEU A CA 1
ATOM 1333 C C . LEU A 1 175 ? -15.588 9.850 8.339 1.00 79.75 175 LEU A C 1
ATOM 1335 O O . LEU A 1 175 ? -15.090 11.001 8.363 1.00 79.75 175 LEU A O 1
#

Sequence (175 aa):
GDATDDHNLILAGIDKASGIVICLPSDKDTLYVTMTARMMNGNIRIISRMVDQSLQPKLKKAGADSTVSPNYIGGLRMASEMLRPTVVDFLDSMLRSSQGNIRIGQLDVKKNSQAIGKKICDLELTRKFNLVVLGSRYKDMEIHFNPPPSSVITENLAIIVMGDVEDIARAKKDL

Secondary structure (DSSP, 8-state):
--TTSHHHHHHTTTTT-SEEEE--S-HHHHHHHHHHHHHH-TT-EEEEE-SSGGGHHHHHHTT-SEEE-HHHHHHHHHHHHHH-HHHHHHHHHHHH-SS--EEEEEEE--TT-TTTTSBGGGG-HHHHH-PEEEEEE-TTS--EES--TTPBP-TTPEEEEEEEHHHHHHHTT--

Radius of gyration: 19.58 Å; chains: 1; bounding box: 40×36×52 Å

Foldseek 3Di:
DDLLDLVVCVVVVLLPAQEDEAEDPDPVSQLNSLLSSCVSHVRHAYETEDQDPVCQVSSVVSPHPYYDHPVVVVVVLVVCCVPPVPVSVVVVCQVDDPPAQKHWDKQWQAQPAPQAFPFQVVLVLCPPLVKDFQWKDAVPDDTGGPDPSRDGDHHGIITIIIDGPVSSVVSNVRD